Protein AF-X1TEL1-F1 (afdb_monomer_lite)

Organism: NCBI:txid412755

Radius of gyration: 33.38 Å; chains: 1; bounding box: 72×53×107 Å

Foldseek 3Di:
DDDDDDDPPPPCPDPCVVVVVVVVVVVVVVCCVVPNPPPDDDPDDDDDDDDDDDDDDDDDDDDDDDDDDDDDDPDPDPDPDPCDPPPDPDPFDDADVQLVVLQVVLVVQVVPDPLCLVVSLVSLVVSVVDDGGPVSVVVSVVSNVVSCVVAVVDPDDRPPDPVD

Sequence (164 aa):
MARRSHRPRGRRRTRSWIYIIPVLLVIVVAIAFRYGPFGKNKSTDETVDITPEANVPELNEIKPEVVVGPEPEPLPEPEPEPNLPDIAPVPDVEPNPEAAELIVEATALLSETPSRIIDAREKLNDALRMPMNIQQRVFVKDQLSELANKWLLSKIIFPDDKLC

Secondary structure (DSSP, 8-state):
--------------TTHHHHHHHHHHHHHHHHHHHSS----------------------------------PPPPPPPPPPP------PPP-PPPPHHHHHHHHHHHHHHHH-GGGHHHHHHHHHHHHHS---HHHHHHHHHHHHHHHHHTTTSSPPPTT-TT-

Structure (mmCIF, N/CA/C/O backbone):
data_AF-X1TEL1-F1
#
_entry.id   AF-X1TEL1-F1
#
loop_
_atom_site.group_PDB
_atom_site.id
_atom_site.type_symbol
_atom_site.label_atom_id
_atom_site.label_alt_id
_atom_site.label_comp_id
_atom_site.label_asym_id
_atom_site.label_entity_id
_atom_site.label_seq_id
_atom_site.pdbx_PDB_ins_code
_atom_site.Cartn_x
_atom_site.Cartn_y
_atom_site.Cartn_z
_atom_site.occupancy
_atom_site.B_iso_or_equiv
_atom_site.auth_seq_id
_atom_site.auth_comp_id
_atom_site.auth_asym_id
_atom_site.auth_atom_id
_atom_site.pdbx_PDB_model_num
ATOM 1 N N . MET A 1 1 ? -9.662 -31.713 72.385 1.00 46.50 1 MET A N 1
ATOM 2 C CA . MET A 1 1 ? -10.171 -32.193 71.079 1.00 46.50 1 MET A CA 1
ATOM 3 C C . MET A 1 1 ? -9.847 -31.148 70.016 1.00 46.50 1 MET A C 1
ATOM 5 O O . MET A 1 1 ? -10.372 -30.048 70.096 1.00 46.50 1 MET A O 1
ATOM 9 N N . ALA A 1 2 ? -8.935 -31.443 69.084 1.00 49.34 2 ALA A N 1
ATOM 10 C CA . ALA A 1 2 ? -8.436 -30.487 68.089 1.00 49.34 2 ALA A CA 1
ATOM 11 C C . ALA A 1 2 ? -9.029 -30.786 66.702 1.00 49.34 2 ALA A C 1
ATOM 13 O O . ALA A 1 2 ? -8.830 -31.877 66.170 1.00 49.34 2 ALA A O 1
ATOM 14 N N . ARG A 1 3 ? -9.749 -29.827 66.105 1.00 55.12 3 ARG A N 1
ATOM 15 C CA . ARG A 1 3 ? -10.250 -29.927 64.725 1.00 55.12 3 ARG A CA 1
ATOM 16 C C . ARG A 1 3 ? -9.204 -29.346 63.768 1.00 55.12 3 ARG A C 1
ATOM 18 O O . ARG A 1 3 ? -8.923 -28.154 63.801 1.00 55.12 3 ARG A O 1
ATOM 25 N N . ARG A 1 4 ? -8.609 -30.206 62.936 1.00 52.62 4 ARG A N 1
ATOM 26 C CA . ARG A 1 4 ? -7.654 -29.834 61.879 1.00 52.62 4 ARG A CA 1
ATOM 27 C C . ARG A 1 4 ? -8.412 -29.268 60.674 1.00 52.62 4 ARG A C 1
ATOM 29 O O . ARG A 1 4 ? -9.198 -29.978 60.056 1.00 52.62 4 ARG A O 1
ATOM 36 N N . SER A 1 5 ? -8.142 -28.019 60.309 1.00 56.12 5 SER A N 1
ATOM 37 C CA . SER A 1 5 ? -8.613 -27.410 59.062 1.00 56.12 5 SER A CA 1
ATOM 38 C C . SER A 1 5 ? -7.773 -27.897 57.873 1.00 56.12 5 SER A C 1
ATOM 40 O O . SER A 1 5 ? -6.570 -27.635 57.817 1.00 56.12 5 SER A O 1
ATOM 42 N N . HIS A 1 6 ? -8.398 -28.575 56.910 1.00 55.81 6 HIS A N 1
ATOM 43 C CA . HIS A 1 6 ? -7.804 -28.851 55.601 1.00 55.81 6 HIS A CA 1
ATOM 44 C C . HIS A 1 6 ? -7.764 -27.555 54.778 1.00 55.81 6 HIS A C 1
ATOM 46 O O . HIS A 1 6 ? -8.804 -27.030 54.391 1.00 55.81 6 HIS A O 1
ATOM 52 N N . ARG A 1 7 ? -6.562 -27.035 54.497 1.00 50.22 7 ARG A N 1
ATOM 53 C CA . ARG A 1 7 ? -6.364 -25.998 53.474 1.00 50.22 7 ARG A CA 1
ATOM 54 C C . ARG A 1 7 ? -6.203 -26.673 52.107 1.00 50.22 7 ARG A C 1
ATOM 56 O O . ARG A 1 7 ? -5.244 -27.430 51.943 1.00 50.22 7 ARG A O 1
ATOM 63 N N . PRO A 1 8 ? -7.052 -26.386 51.108 1.00 55.06 8 PRO A N 1
ATOM 64 C CA . PRO A 1 8 ? -6.767 -26.779 49.739 1.00 55.06 8 PRO A CA 1
ATOM 65 C C . PRO A 1 8 ? -5.573 -25.959 49.235 1.00 55.06 8 PRO A C 1
ATOM 67 O O . PRO A 1 8 ? -5.608 -24.729 49.178 1.00 55.06 8 PRO A O 1
ATOM 70 N N . ARG A 1 9 ? -4.478 -26.647 48.894 1.00 53.31 9 ARG A N 1
ATOM 71 C CA . ARG A 1 9 ? -3.337 -26.057 48.185 1.00 53.31 9 ARG A CA 1
ATOM 72 C C . ARG A 1 9 ? -3.799 -25.662 46.783 1.00 53.31 9 ARG A C 1
ATOM 74 O O . ARG A 1 9 ? -3.800 -26.482 45.869 1.00 53.31 9 ARG A O 1
ATOM 81 N N . GLY A 1 10 ? -4.184 -24.398 46.626 1.00 53.22 10 GLY A N 1
ATOM 82 C CA . GLY A 1 10 ? -4.385 -23.762 45.329 1.00 53.22 10 GLY A CA 1
ATOM 83 C C . GLY A 1 10 ? -3.108 -23.879 44.502 1.00 53.22 10 GLY A C 1
ATOM 84 O O . GLY A 1 10 ? -2.099 -23.228 44.778 1.00 53.22 10 GLY A O 1
ATOM 85 N N . ARG A 1 11 ? -3.150 -24.768 43.511 1.00 55.00 11 ARG A N 1
ATOM 86 C CA . ARG A 1 11 ? -2.089 -25.030 42.544 1.00 55.00 11 ARG A CA 1
ATOM 87 C C . ARG A 1 11 ? -1.919 -23.770 41.693 1.00 55.00 11 ARG A C 1
ATOM 89 O O . ARG A 1 11 ? -2.643 -23.576 40.722 1.00 55.00 11 ARG A O 1
ATOM 96 N N . ARG A 1 12 ? -0.980 -22.899 42.079 1.00 57.16 12 ARG A N 1
ATOM 97 C CA . ARG A 1 12 ? -0.491 -21.778 41.261 1.00 57.16 12 ARG A CA 1
ATOM 98 C C . ARG A 1 12 ? 0.148 -22.351 39.993 1.00 57.16 12 ARG A C 1
ATOM 100 O O . ARG A 1 12 ? 1.353 -22.568 39.938 1.00 57.16 12 ARG A O 1
ATOM 107 N N . ARG A 1 13 ? -0.676 -22.660 38.990 1.00 55.69 13 ARG A N 1
ATOM 108 C CA . ARG A 1 13 ? -0.228 -22.931 37.623 1.00 55.69 13 ARG A CA 1
ATOM 109 C C . ARG A 1 13 ? 0.238 -21.601 37.047 1.00 55.69 13 ARG A C 1
ATOM 111 O O . ARG A 1 13 ? -0.538 -20.671 36.859 1.00 55.69 13 ARG A O 1
ATOM 118 N N . THR A 1 14 ? 1.547 -21.511 36.901 1.00 58.78 14 THR A N 1
ATOM 119 C CA . THR A 1 14 ? 2.305 -20.359 36.440 1.00 58.78 14 THR A CA 1
ATOM 120 C C . THR A 1 14 ? 1.886 -19.954 35.028 1.00 58.78 14 THR A C 1
ATOM 122 O O . THR A 1 14 ? 1.708 -20.800 34.154 1.00 58.78 14 THR A O 1
ATOM 125 N N . ARG A 1 15 ? 1.796 -18.638 34.804 1.00 61.12 15 ARG A N 1
ATOM 126 C CA . ARG A 1 15 ? 1.514 -17.942 33.530 1.00 61.12 15 ARG A CA 1
ATOM 127 C C . ARG A 1 15 ? 2.386 -18.366 32.330 1.00 61.12 15 ARG A C 1
ATOM 129 O O . ARG A 1 15 ? 2.116 -17.936 31.218 1.00 61.12 15 ARG A O 1
ATOM 136 N N . SER A 1 16 ? 3.396 -19.214 32.520 1.00 61.97 16 SER A N 1
ATOM 137 C CA . SER A 1 16 ? 4.301 -19.677 31.463 1.00 61.97 16 SER A CA 1
ATOM 138 C C . SER A 1 16 ? 3.653 -20.620 30.444 1.00 61.97 16 SER A C 1
ATOM 140 O O . SER A 1 16 ? 4.114 -20.683 29.310 1.00 61.97 16 SER A O 1
ATOM 142 N N . TRP A 1 17 ? 2.566 -21.319 30.793 1.00 64.31 17 TRP A N 1
ATOM 143 C CA . TRP A 1 17 ? 1.879 -22.224 29.854 1.00 64.31 17 TRP A CA 1
ATOM 144 C C . TRP A 1 17 ? 1.229 -21.506 28.668 1.00 64.31 17 TRP A C 1
ATOM 146 O O . TRP A 1 17 ? 1.086 -22.106 27.606 1.00 64.31 17 TRP A O 1
ATOM 156 N N . ILE A 1 18 ? 0.898 -20.221 28.823 1.00 74.75 18 ILE A N 1
ATOM 157 C CA . ILE A 1 18 ? 0.293 -19.416 27.755 1.00 74.75 18 ILE A CA 1
ATOM 158 C C . ILE A 1 18 ? 1.267 -19.239 26.580 1.00 74.75 18 ILE A C 1
ATOM 160 O O . ILE A 1 18 ? 0.824 -19.169 25.442 1.00 74.75 18 ILE A O 1
ATOM 164 N N . TYR A 1 19 ? 2.581 -19.248 26.826 1.00 79.94 19 TYR A N 1
ATOM 165 C CA . TYR A 1 19 ? 3.597 -19.071 25.781 1.00 79.94 19 TYR A CA 1
ATOM 166 C C . TYR A 1 19 ? 4.109 -20.388 25.185 1.00 79.94 19 TYR A C 1
ATOM 168 O O . TYR A 1 19 ? 4.628 -20.397 24.075 1.00 79.94 19 TYR A O 1
ATOM 176 N N . ILE A 1 20 ? 3.933 -21.517 25.877 1.00 83.56 20 ILE A N 1
ATOM 177 C CA . ILE A 1 20 ? 4.388 -22.831 25.387 1.00 83.56 20 ILE A CA 1
ATOM 178 C C . ILE A 1 20 ? 3.478 -23.349 24.264 1.00 83.56 20 ILE A C 1
ATOM 180 O O . ILE A 1 20 ? 3.962 -23.894 23.275 1.00 83.56 20 ILE A O 1
ATOM 184 N N . ILE A 1 21 ? 2.164 -23.157 24.401 1.00 84.81 21 ILE A N 1
ATOM 185 C CA . ILE A 1 21 ? 1.166 -23.609 23.421 1.00 84.81 21 ILE A CA 1
ATOM 186 C C . ILE A 1 21 ? 1.368 -22.973 22.030 1.00 84.81 21 ILE A C 1
ATOM 188 O O . ILE A 1 21 ? 1.438 -23.733 21.064 1.00 84.81 21 ILE A O 1
ATOM 192 N N . PRO A 1 22 ? 1.505 -21.637 21.875 1.00 88.38 22 PRO A N 1
ATOM 193 C CA . PRO A 1 22 ? 1.687 -21.037 20.554 1.00 88.38 22 PRO A CA 1
ATOM 194 C C . PRO A 1 22 ? 3.009 -21.456 19.901 1.00 88.38 22 PRO A C 1
ATOM 196 O O . PRO A 1 22 ? 3.030 -21.723 18.703 1.00 88.38 22 PRO A O 1
ATOM 199 N N . VAL A 1 23 ? 4.091 -21.596 20.676 1.00 92.69 23 VAL A N 1
ATOM 200 C CA . VAL A 1 23 ? 5.396 -22.044 20.155 1.00 92.69 23 VAL A CA 1
ATOM 201 C C . VAL A 1 23 ? 5.311 -23.464 19.592 1.00 92.69 23 VAL A C 1
ATOM 203 O O . VAL A 1 23 ? 5.802 -23.721 18.495 1.00 92.69 23 VAL A O 1
ATOM 206 N N . LEU A 1 24 ? 4.638 -24.381 20.294 1.00 93.44 24 LEU A N 1
ATOM 207 C CA . LEU A 1 24 ? 4.414 -25.742 19.797 1.00 93.44 24 LEU A CA 1
ATOM 208 C C . LEU A 1 24 ? 3.579 -25.763 18.511 1.00 93.44 24 LEU A C 1
ATOM 210 O O . LEU A 1 24 ? 3.876 -26.540 17.606 1.00 93.44 24 LEU A O 1
ATOM 214 N N . LEU A 1 25 ? 2.569 -24.898 18.407 1.00 93.94 25 LEU A N 1
ATOM 215 C CA . LEU A 1 25 ? 1.686 -24.827 17.242 1.00 93.94 25 LEU A CA 1
ATOM 216 C C . LEU A 1 25 ? 2.455 -24.387 15.984 1.00 93.94 25 LEU A C 1
ATOM 218 O O . LEU A 1 25 ? 2.342 -25.029 14.941 1.00 93.94 25 LEU A O 1
ATOM 222 N N . VAL A 1 26 ? 3.316 -23.370 16.102 1.00 94.62 26 VAL A N 1
ATOM 223 C CA . VAL A 1 26 ? 4.178 -22.908 14.997 1.00 94.62 26 VAL A CA 1
ATOM 224 C C . VAL A 1 26 ? 5.118 -24.020 14.514 1.00 94.62 26 VAL A C 1
ATOM 226 O O . VAL A 1 26 ? 5.269 -24.218 13.308 1.00 94.62 26 VAL A O 1
ATOM 229 N N . ILE A 1 27 ? 5.705 -24.794 15.435 1.00 93.44 27 ILE A N 1
ATOM 230 C CA . ILE A 1 27 ? 6.598 -25.912 15.088 1.00 93.44 27 ILE A CA 1
ATOM 231 C C . ILE A 1 27 ? 5.842 -27.002 14.314 1.00 93.44 27 ILE A C 1
ATOM 233 O O . ILE A 1 27 ? 6.344 -27.498 13.305 1.00 93.44 27 ILE A O 1
ATOM 237 N N . VAL A 1 28 ? 4.625 -27.355 14.739 1.00 92.50 28 VAL A N 1
ATOM 238 C CA . VAL A 1 28 ? 3.801 -28.366 14.053 1.00 92.50 28 VAL A CA 1
ATOM 239 C C . VAL A 1 28 ? 3.431 -27.917 12.638 1.00 92.50 28 VAL A C 1
ATOM 241 O O . VAL A 1 28 ? 3.544 -28.713 11.707 1.00 92.50 28 VAL A O 1
ATOM 244 N N . VAL A 1 29 ? 3.058 -26.646 12.449 1.00 91.31 29 VAL A N 1
ATOM 245 C CA . VAL A 1 29 ? 2.742 -26.095 11.119 1.00 91.31 29 VAL A CA 1
ATOM 246 C C . VAL A 1 29 ? 3.967 -26.122 10.205 1.00 91.31 29 VAL A C 1
ATOM 248 O O . VAL A 1 29 ? 3.857 -26.554 9.061 1.00 91.31 29 VAL A O 1
ATOM 251 N N . ALA A 1 30 ? 5.149 -25.748 10.705 1.00 89.81 30 ALA A N 1
ATOM 252 C CA . ALA A 1 30 ? 6.385 -25.789 9.923 1.00 89.81 30 ALA A CA 1
ATOM 253 C C . ALA A 1 30 ? 6.757 -27.218 9.480 1.00 89.81 30 ALA A C 1
ATOM 255 O O . ALA A 1 30 ? 7.165 -27.432 8.337 1.00 89.81 30 ALA A O 1
ATOM 256 N N . ILE A 1 31 ? 6.578 -28.213 10.357 1.00 88.69 31 ILE A N 1
ATOM 257 C CA . ILE A 1 31 ? 6.804 -29.629 10.025 1.00 88.69 31 ILE A CA 1
ATOM 258 C C . ILE A 1 31 ? 5.766 -30.111 9.004 1.00 88.69 31 ILE A C 1
ATOM 260 O O . ILE A 1 31 ? 6.135 -30.772 8.035 1.00 88.69 31 ILE A O 1
ATOM 264 N N . ALA A 1 32 ? 4.493 -29.749 9.172 1.00 87.00 32 ALA A N 1
ATOM 265 C CA . ALA A 1 32 ? 3.434 -30.098 8.230 1.00 87.00 32 ALA A CA 1
ATOM 266 C C . ALA A 1 32 ? 3.635 -29.446 6.854 1.00 87.00 32 ALA A C 1
ATOM 268 O O . ALA A 1 32 ? 3.318 -30.059 5.845 1.00 87.00 32 ALA A O 1
ATOM 269 N N . PHE A 1 33 ? 4.205 -28.245 6.773 1.00 82.00 33 PHE A N 1
ATOM 270 C CA . PHE A 1 33 ? 4.505 -27.615 5.485 1.00 82.00 33 PHE A CA 1
ATOM 271 C C . PHE A 1 33 ? 5.729 -28.241 4.804 1.00 82.00 33 PHE A C 1
ATOM 273 O O . PHE A 1 33 ? 5.754 -28.394 3.587 1.00 82.00 33 PHE A O 1
ATOM 280 N N . ARG A 1 34 ? 6.742 -28.640 5.588 1.00 81.88 34 ARG A N 1
ATOM 281 C CA . ARG A 1 34 ? 7.979 -29.243 5.066 1.00 81.88 34 ARG A CA 1
ATOM 282 C C . ARG A 1 34 ? 7.826 -30.715 4.679 1.00 81.88 34 ARG A C 1
ATOM 284 O O . ARG A 1 34 ? 8.489 -31.164 3.751 1.00 81.88 34 ARG A O 1
ATOM 291 N N . TYR A 1 35 ? 6.996 -31.463 5.401 1.00 81.12 35 TYR A N 1
ATOM 292 C CA . TYR A 1 35 ? 6.850 -32.915 5.241 1.00 81.12 35 TYR A CA 1
ATOM 293 C C . TYR A 1 35 ? 5.413 -33.357 4.932 1.00 81.12 35 TYR A C 1
ATOM 295 O O . TYR A 1 35 ? 5.149 -34.555 4.833 1.00 81.12 35 TYR A O 1
ATOM 303 N N . GLY A 1 36 ? 4.469 -32.423 4.806 1.00 68.81 36 GLY A N 1
ATOM 304 C CA . GLY A 1 36 ? 3.072 -32.735 4.528 1.00 68.81 36 GLY A CA 1
ATOM 305 C C . GLY A 1 36 ? 2.783 -32.991 3.047 1.00 68.81 36 GLY A C 1
ATOM 306 O O . GLY A 1 36 ? 3.523 -32.563 2.162 1.00 68.81 36 GLY A O 1
ATOM 307 N N . PRO A 1 37 ? 1.670 -33.678 2.758 1.00 65.62 37 PRO A N 1
ATOM 308 C CA . PRO A 1 37 ? 1.368 -34.265 1.451 1.00 65.62 37 PRO A CA 1
ATOM 309 C C . PRO A 1 37 ? 0.938 -33.263 0.360 1.00 65.62 37 PRO A C 1
ATOM 311 O O . PRO A 1 37 ? 0.515 -33.687 -0.712 1.00 65.62 37 PRO A O 1
ATOM 314 N N . PHE A 1 38 ? 1.049 -31.951 0.588 1.00 60.19 38 PHE A N 1
ATOM 315 C CA . PHE A 1 38 ? 0.499 -30.910 -0.294 1.00 60.19 38 PHE A CA 1
ATOM 316 C C . PHE A 1 38 ? 1.350 -30.584 -1.543 1.00 60.19 38 PHE A C 1
ATOM 318 O O . PHE A 1 38 ? 1.041 -29.645 -2.266 1.00 60.19 38 PHE A O 1
ATOM 325 N N . GLY A 1 39 ? 2.386 -31.373 -1.849 1.00 54.72 39 GLY A N 1
ATOM 326 C CA . GLY A 1 39 ? 3.290 -31.169 -2.993 1.00 54.72 39 GLY A CA 1
ATOM 327 C C . GLY A 1 39 ? 3.033 -32.044 -4.229 1.00 54.72 39 GLY A C 1
ATOM 328 O O . GLY A 1 39 ? 3.993 -32.438 -4.885 1.00 54.72 39 GLY A O 1
ATOM 329 N N . LYS A 1 40 ? 1.785 -32.422 -4.543 1.00 53.72 40 LYS A N 1
ATOM 330 C CA . LYS A 1 40 ? 1.457 -33.156 -5.786 1.00 53.72 40 LYS A CA 1
ATOM 331 C C . LYS A 1 40 ? 0.402 -32.421 -6.613 1.00 53.72 40 LYS A C 1
ATOM 333 O O . LYS A 1 40 ? -0.767 -32.789 -6.618 1.00 53.72 40 LYS A O 1
ATOM 338 N N . ASN A 1 41 ? 0.834 -31.415 -7.358 1.00 55.16 41 ASN A N 1
ATOM 339 C CA . ASN A 1 41 ? 0.128 -30.891 -8.523 1.00 55.16 41 ASN A CA 1
ATOM 340 C C . ASN A 1 41 ? 0.260 -31.893 -9.684 1.00 55.16 41 ASN A C 1
ATOM 342 O O . ASN A 1 41 ? 1.243 -31.901 -10.418 1.00 55.16 41 ASN A O 1
ATOM 346 N N . LYS A 1 42 ? -0.735 -32.776 -9.816 1.00 48.25 42 LYS A N 1
ATOM 347 C CA . LYS A 1 42 ? -0.953 -33.578 -11.024 1.00 48.25 42 LYS A CA 1
ATOM 348 C C . LYS A 1 42 ? -1.810 -32.757 -11.987 1.00 48.25 42 LYS A C 1
ATOM 350 O O . LYS A 1 42 ? -2.995 -32.579 -11.735 1.00 48.25 42 LYS A O 1
ATOM 355 N N . SER A 1 43 ? -1.221 -32.264 -13.068 1.00 53.56 43 SER A N 1
ATOM 356 C CA . SER A 1 43 ? -1.965 -31.852 -14.258 1.00 53.56 43 SER A CA 1
ATOM 357 C C . SER A 1 43 ? -2.309 -33.109 -15.058 1.00 53.56 43 SER A C 1
ATOM 359 O O . SER A 1 43 ? -1.434 -33.733 -15.659 1.00 53.56 43 SER A O 1
ATOM 361 N N . THR A 1 44 ? -3.572 -33.514 -15.008 1.00 49.03 44 THR A N 1
ATOM 362 C CA . THR A 1 44 ? -4.159 -34.552 -15.859 1.00 49.03 44 THR A CA 1
ATOM 363 C C . THR A 1 44 ? -5.435 -33.944 -16.410 1.00 49.03 44 THR A C 1
ATOM 365 O O . THR A 1 44 ? -6.423 -33.863 -15.689 1.00 49.03 44 THR A O 1
ATOM 368 N N . ASP A 1 45 ? -5.357 -33.434 -17.635 1.00 47.41 45 ASP A N 1
ATOM 369 C CA . ASP A 1 45 ? -6.517 -33.005 -18.404 1.00 47.41 45 ASP A CA 1
ATOM 370 C C . ASP A 1 45 ? -6.640 -33.988 -19.570 1.00 47.41 45 ASP A C 1
ATOM 372 O O . ASP A 1 45 ? -5.736 -34.114 -20.400 1.00 47.41 45 ASP A O 1
ATOM 376 N N . GLU A 1 46 ? -7.694 -34.791 -19.510 1.00 51.31 46 GLU A N 1
ATOM 377 C CA . GLU A 1 46 ? -8.005 -35.898 -20.402 1.00 51.31 46 GLU A CA 1
ATOM 378 C C . GLU A 1 46 ? -9.284 -35.519 -21.159 1.00 51.31 46 GLU A C 1
ATOM 380 O O . GLU A 1 46 ? -10.361 -35.429 -20.581 1.00 51.31 46 GLU A O 1
ATOM 385 N N . THR A 1 47 ? -9.104 -35.249 -22.452 1.00 47.25 47 THR A N 1
ATOM 386 C CA . THR A 1 47 ? -9.916 -35.739 -23.577 1.00 47.25 47 THR A CA 1
ATOM 387 C C . THR A 1 47 ? -11.447 -35.721 -23.418 1.00 47.25 47 THR A C 1
ATOM 389 O O . THR A 1 47 ? -12.033 -36.631 -22.837 1.00 47.25 47 THR A O 1
ATOM 392 N N . VAL A 1 48 ? -12.119 -34.763 -24.072 1.00 44.72 48 VAL A N 1
ATOM 393 C CA . VAL A 1 48 ? -13.547 -34.879 -24.427 1.00 44.72 48 VAL A CA 1
ATOM 394 C C . VAL A 1 48 ? -13.660 -35.021 -25.943 1.00 44.72 48 VAL A C 1
ATOM 396 O O . VAL A 1 48 ? -13.324 -34.105 -26.692 1.00 44.72 48 VAL A O 1
ATOM 399 N N . ASP A 1 49 ? -14.094 -36.209 -26.354 1.00 41.44 49 ASP A N 1
ATOM 400 C CA . ASP A 1 49 ? -14.287 -36.651 -27.734 1.00 41.44 49 ASP A CA 1
ATOM 401 C C . ASP A 1 49 ? -15.727 -36.374 -28.217 1.00 41.44 49 ASP A C 1
ATOM 403 O O . ASP A 1 49 ? -16.667 -36.241 -27.429 1.00 41.44 49 ASP A O 1
ATOM 407 N N . ILE A 1 50 ? -15.871 -36.254 -29.533 1.00 49.53 50 ILE A N 1
ATOM 408 C CA . ILE A 1 50 ? -16.984 -35.661 -30.289 1.00 49.53 50 ILE A CA 1
ATOM 409 C C . ILE A 1 50 ? -17.971 -36.746 -30.785 1.00 49.53 50 ILE A C 1
ATOM 411 O O . ILE A 1 50 ? -17.544 -37.574 -31.576 1.00 49.53 50 ILE A O 1
ATOM 415 N N . THR A 1 51 ? -19.272 -36.642 -30.413 1.00 50.12 51 THR A N 1
ATOM 416 C CA . THR A 1 51 ? -20.531 -36.917 -31.211 1.00 50.12 51 THR A CA 1
ATOM 417 C C . THR A 1 51 ? -20.678 -38.366 -31.812 1.00 50.12 51 THR A C 1
ATOM 419 O O . THR A 1 51 ? -19.720 -39.120 -31.708 1.00 50.12 51 THR A O 1
ATOM 422 N N . PRO A 1 52 ? -21.803 -38.887 -32.400 1.00 55.50 52 PRO A N 1
ATOM 423 C CA . PRO A 1 52 ? -23.109 -38.312 -32.768 1.00 55.50 52 PRO A CA 1
ATOM 424 C C . PRO A 1 52 ? -24.405 -39.149 -32.495 1.00 55.50 52 PRO A C 1
ATOM 426 O O . PRO A 1 52 ? -24.373 -40.342 -32.217 1.00 55.50 52 PRO A O 1
ATOM 429 N N . GLU A 1 53 ? -25.542 -38.464 -32.713 1.00 38.34 53 GLU A N 1
ATOM 430 C CA . GLU A 1 53 ? -26.786 -38.901 -33.401 1.00 38.34 53 GLU A CA 1
ATOM 431 C C . GLU A 1 53 ? -27.879 -39.819 -32.801 1.00 38.34 53 GLU A C 1
ATOM 433 O O . GLU A 1 53 ? -27.649 -40.741 -32.029 1.00 38.34 53 GLU A O 1
ATOM 438 N N . ALA A 1 54 ? -29.081 -39.570 -33.359 1.00 35.91 54 ALA A N 1
ATOM 439 C CA . ALA A 1 54 ? -30.368 -40.279 -33.298 1.00 35.91 54 ALA A CA 1
ATOM 440 C C . ALA A 1 54 ? -31.207 -40.003 -32.027 1.00 35.91 54 ALA A C 1
ATOM 442 O O . ALA A 1 54 ? -30.763 -40.225 -30.913 1.00 35.91 54 ALA A O 1
ATOM 443 N N . ASN A 1 55 ? -32.464 -39.543 -32.084 1.00 44.59 55 ASN A N 1
ATOM 444 C CA . ASN A 1 55 ? -33.531 -39.942 -33.000 1.00 44.59 55 ASN A CA 1
ATOM 445 C C . ASN A 1 55 ? -34.736 -38.968 -32.902 1.00 44.59 55 ASN A C 1
ATOM 447 O O . ASN A 1 55 ? -35.060 -38.505 -31.808 1.00 44.59 55 ASN A O 1
ATOM 451 N N . VAL A 1 56 ? -35.411 -38.700 -34.023 1.00 46.75 56 VAL A N 1
ATOM 452 C CA . VAL A 1 56 ? -36.659 -37.910 -34.152 1.00 46.75 56 VAL A CA 1
ATOM 453 C C . VAL A 1 56 ? -37.850 -38.883 -34.228 1.00 46.75 56 VAL A C 1
ATOM 455 O O . VAL A 1 56 ? -37.690 -39.978 -34.765 1.00 46.75 56 VAL A O 1
ATOM 458 N N . PRO A 1 57 ? -39.023 -38.548 -33.660 1.00 46.38 57 PRO A N 1
ATOM 459 C CA . PRO A 1 57 ? -40.242 -38.430 -34.490 1.00 46.38 57 PRO A CA 1
ATOM 460 C C . PRO A 1 57 ? -41.107 -37.234 -34.024 1.00 46.38 57 PRO A C 1
ATOM 462 O O . PRO A 1 57 ? -41.314 -37.038 -32.832 1.00 46.38 57 PRO A O 1
ATOM 465 N N . GLU A 1 58 ? -41.419 -36.239 -34.855 1.00 41.28 58 GLU A N 1
ATOM 466 C CA . GLU A 1 58 ? -42.468 -36.139 -35.894 1.00 41.28 58 GLU A CA 1
ATOM 467 C C . GLU A 1 58 ? -43.942 -36.186 -35.402 1.00 41.28 58 GLU A C 1
ATOM 469 O O . GLU A 1 58 ? -44.425 -37.202 -34.914 1.00 41.28 58 GLU A O 1
ATOM 474 N N . LEU A 1 59 ? -44.630 -35.056 -35.655 1.00 43.50 59 LEU A N 1
ATOM 475 C CA . LEU A 1 59 ? -46.069 -34.822 -35.905 1.00 43.50 59 LEU A CA 1
ATOM 476 C C . LEU A 1 59 ? -47.131 -35.018 -34.791 1.00 43.50 59 LEU A C 1
ATOM 478 O O . LEU A 1 59 ? -47.548 -36.132 -34.493 1.00 43.50 59 LEU A O 1
ATOM 482 N N . ASN A 1 60 ? -47.729 -33.913 -34.312 1.00 40.09 60 ASN A N 1
ATOM 483 C CA . ASN A 1 60 ? -49.055 -33.430 -34.767 1.00 40.09 60 ASN A CA 1
ATOM 484 C C . ASN A 1 60 ? -49.666 -32.347 -33.842 1.00 40.09 60 ASN A C 1
ATOM 486 O O . ASN A 1 60 ? -50.032 -32.601 -32.700 1.00 40.09 60 ASN A O 1
ATOM 490 N N . GLU A 1 61 ? -49.768 -31.138 -34.398 1.00 56.06 61 GLU A N 1
ATOM 491 C CA . GLU A 1 61 ? -50.955 -30.267 -34.479 1.00 56.06 61 GLU A CA 1
ATOM 492 C C . GLU A 1 61 ? -52.001 -30.267 -33.338 1.00 56.06 61 GLU A C 1
ATOM 494 O O . GLU A 1 61 ? -52.922 -31.075 -33.343 1.00 56.06 61 GLU A O 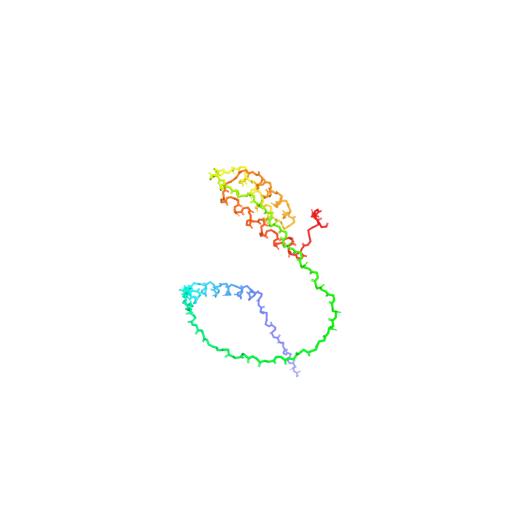1
ATOM 499 N N . ILE A 1 62 ? -51.965 -29.247 -32.460 1.00 42.25 62 ILE A N 1
ATOM 500 C CA . ILE A 1 62 ? -53.169 -28.632 -31.858 1.00 42.25 62 ILE A CA 1
ATOM 501 C C . ILE A 1 62 ? -52.923 -27.120 -31.677 1.00 42.25 62 ILE A C 1
ATOM 503 O O . ILE A 1 62 ? -52.088 -26.702 -30.878 1.00 42.25 62 ILE A O 1
ATOM 507 N N . LYS A 1 63 ? -53.678 -26.295 -32.411 1.00 51.78 63 LYS A N 1
ATOM 508 C CA . LYS A 1 63 ? -53.845 -24.845 -32.196 1.00 51.78 63 LYS A CA 1
ATOM 509 C C . LYS A 1 63 ? -55.080 -24.631 -31.310 1.00 51.78 63 LYS A C 1
ATOM 511 O O . LYS A 1 63 ? -56.136 -25.162 -31.651 1.00 51.78 63 LYS A O 1
ATOM 516 N N . PRO A 1 64 ? -54.976 -23.891 -30.196 1.00 46.41 64 PRO A N 1
ATOM 517 C CA . PRO A 1 64 ? -55.772 -22.661 -30.054 1.00 46.41 64 PRO A CA 1
ATOM 518 C C . PRO A 1 64 ? -54.979 -21.589 -29.274 1.00 46.41 64 PRO A C 1
ATOM 520 O O . PRO A 1 64 ? -54.307 -21.863 -28.294 1.00 46.41 64 PRO A O 1
ATOM 523 N N . GLU A 1 65 ? -54.861 -20.370 -29.781 1.00 42.50 65 GLU A N 1
ATOM 524 C CA . GLU A 1 65 ? -55.747 -19.245 -29.456 1.00 42.50 65 GLU A CA 1
ATOM 525 C C . GLU A 1 65 ? -54.926 -18.168 -28.741 1.00 42.50 65 GLU A C 1
ATOM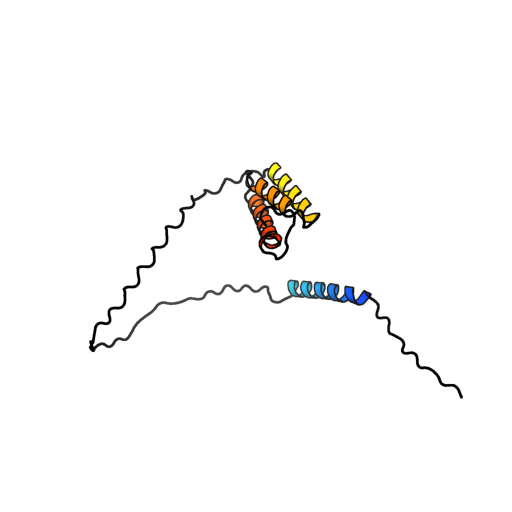 527 O O . GLU A 1 65 ? -54.022 -18.425 -27.952 1.00 42.50 65 GLU A O 1
ATOM 532 N N . VAL A 1 66 ? -55.165 -16.946 -29.186 1.00 52.28 66 VAL A N 1
ATOM 533 C CA . VAL A 1 66 ? -54.359 -15.756 -28.972 1.00 52.28 66 VAL A CA 1
ATOM 534 C C . VAL A 1 66 ? -54.554 -15.260 -27.542 1.00 52.28 66 VAL A C 1
ATOM 536 O O . VAL A 1 66 ? -55.651 -14.849 -27.179 1.00 52.28 66 VAL A O 1
ATOM 539 N N . VAL A 1 67 ? -53.477 -15.216 -26.758 1.00 44.47 67 VAL A N 1
ATOM 540 C CA . VAL A 1 67 ? -53.381 -14.339 -25.587 1.00 44.47 67 VAL A CA 1
ATOM 541 C C . VAL A 1 67 ? -52.262 -13.347 -25.873 1.00 44.47 67 VAL A C 1
ATOM 543 O O . VAL A 1 67 ? -51.082 -13.684 -25.844 1.00 44.47 67 VAL A O 1
ATOM 546 N N . VAL A 1 68 ? -52.668 -12.126 -26.219 1.00 54.03 68 VAL A N 1
ATOM 547 C CA . VAL A 1 68 ? -51.804 -10.953 -26.369 1.00 54.03 68 VAL A CA 1
ATOM 548 C C . VAL A 1 68 ? -51.197 -10.638 -24.998 1.00 54.03 68 VAL A C 1
ATOM 550 O O . VAL A 1 68 ? -51.848 -10.030 -24.152 1.00 54.03 68 VAL A O 1
ATOM 553 N N . GLY A 1 69 ? -49.969 -11.094 -24.763 1.00 43.72 69 GLY A N 1
ATOM 554 C CA . GLY A 1 69 ? -49.084 -10.564 -23.726 1.00 43.72 69 GLY A CA 1
ATOM 555 C C . GLY A 1 69 ? -48.137 -9.541 -24.362 1.00 43.72 69 GLY A C 1
ATOM 556 O O . GLY A 1 69 ? -47.739 -9.757 -25.508 1.00 43.72 69 GLY A O 1
ATOM 557 N N . PRO A 1 70 ? -47.803 -8.423 -23.691 1.00 50.62 70 PRO A N 1
ATOM 558 C CA . PRO A 1 70 ? -46.864 -7.457 -24.241 1.00 50.62 70 PRO A CA 1
ATOM 559 C C . PRO A 1 70 ? -45.511 -8.134 -24.483 1.00 50.62 70 PRO A C 1
ATOM 561 O O . PRO A 1 70 ? -44.980 -8.833 -23.620 1.00 50.62 70 PRO A O 1
ATOM 564 N N . GLU A 1 71 ? -45.014 -7.940 -25.698 1.00 57.72 71 GLU A N 1
ATOM 565 C CA . GLU A 1 71 ? -43.681 -8.290 -26.169 1.00 57.72 71 GLU A CA 1
ATOM 566 C C . GLU A 1 71 ? -42.628 -7.847 -25.135 1.00 57.72 71 GLU A C 1
ATOM 568 O O . GLU A 1 71 ? -42.664 -6.689 -24.708 1.00 57.72 71 GLU A O 1
ATOM 573 N N . PRO A 1 72 ? -41.728 -8.733 -24.664 1.00 56.31 72 PRO A N 1
ATOM 574 C CA . PRO A 1 72 ? -40.613 -8.294 -23.842 1.00 56.31 72 PRO A CA 1
ATOM 575 C C . PRO A 1 72 ? -39.744 -7.371 -24.695 1.00 56.31 72 PRO A C 1
ATOM 577 O O . PRO A 1 72 ? -39.246 -7.785 -25.742 1.00 56.31 72 PRO A O 1
ATOM 580 N N . GLU A 1 73 ? -39.597 -6.119 -24.256 1.00 66.06 73 GLU A N 1
ATOM 581 C CA . GLU A 1 73 ? -38.674 -5.167 -24.869 1.00 66.06 73 GLU A CA 1
ATOM 582 C C . GLU A 1 73 ? -37.298 -5.834 -25.045 1.00 66.06 73 GLU A C 1
ATOM 584 O O . GLU A 1 73 ? -36.833 -6.527 -24.128 1.00 66.06 73 GLU A O 1
ATOM 589 N N . PRO A 1 74 ? -36.644 -5.673 -26.209 1.00 62.62 74 PRO A N 1
ATOM 590 C CA . PRO A 1 74 ? -35.312 -6.211 -26.411 1.00 62.62 74 PRO A CA 1
ATOM 591 C C . PRO A 1 74 ? -34.386 -5.639 -25.335 1.00 62.62 74 PRO A C 1
ATOM 593 O O . PRO A 1 74 ? -34.286 -4.422 -25.169 1.00 62.62 74 PRO A O 1
ATOM 596 N N . LEU A 1 75 ? -33.729 -6.534 -24.591 1.00 64.75 75 LEU A N 1
ATOM 597 C CA . LEU A 1 75 ? -32.638 -6.172 -23.690 1.00 64.75 75 LEU A CA 1
ATOM 598 C C . LEU A 1 75 ? -31.665 -5.264 -24.457 1.00 64.75 75 LEU A C 1
ATOM 600 O O . LEU A 1 75 ? -31.312 -5.614 -25.587 1.00 64.75 75 LEU A O 1
ATOM 604 N N . PRO A 1 76 ? -31.250 -4.118 -23.885 1.00 62.44 76 PRO A N 1
ATOM 605 C CA . PRO A 1 76 ? -30.299 -3.243 -24.546 1.00 62.44 76 PRO A CA 1
ATOM 606 C C . PRO A 1 76 ? -29.054 -4.051 -24.912 1.00 62.44 76 PRO A C 1
ATOM 608 O O . PRO A 1 76 ? -28.508 -4.782 -24.080 1.00 62.44 76 PRO A O 1
ATOM 611 N N . GLU A 1 77 ? -28.654 -3.942 -26.179 1.00 68.06 77 GLU A N 1
ATOM 612 C CA . GLU A 1 77 ? -27.374 -4.440 -26.673 1.00 68.06 77 GLU A CA 1
ATOM 613 C C . GLU A 1 77 ? -26.273 -3.990 -25.700 1.00 68.06 77 GLU A C 1
ATOM 615 O O . GLU A 1 77 ? -26.282 -2.824 -25.288 1.00 68.06 77 GLU A O 1
ATOM 620 N N . PRO A 1 78 ? -25.361 -4.885 -25.277 1.00 61.31 78 PRO A N 1
ATOM 621 C CA . PRO A 1 78 ? -24.275 -4.498 -24.391 1.00 61.31 78 PRO A CA 1
ATOM 622 C C . PRO A 1 78 ? -23.510 -3.342 -25.035 1.00 61.31 78 PRO A C 1
ATOM 624 O O . PRO A 1 78 ? -23.061 -3.449 -26.179 1.00 61.31 78 PRO A O 1
ATOM 627 N N . GLU A 1 79 ? -23.404 -2.226 -24.309 1.00 69.00 79 GLU A N 1
ATOM 628 C CA . GLU A 1 79 ? -22.590 -1.090 -24.731 1.00 69.00 79 GLU A CA 1
ATOM 629 C C . GLU A 1 79 ? -21.190 -1.599 -25.111 1.00 69.00 79 GLU A C 1
ATOM 631 O O . GLU A 1 79 ? -20.648 -2.461 -24.408 1.00 69.00 79 GLU A O 1
ATOM 636 N N . PRO A 1 80 ? -20.602 -1.119 -26.222 1.00 63.94 80 PRO A N 1
ATOM 637 C CA . PRO A 1 80 ? -19.287 -1.568 -26.642 1.00 63.94 80 PRO A CA 1
ATOM 638 C C . PRO A 1 80 ? -18.298 -1.334 -25.503 1.00 63.94 80 PRO A C 1
ATOM 640 O O . PRO A 1 80 ? -18.178 -0.212 -25.003 1.00 63.94 80 PRO A O 1
ATOM 643 N N . GLU A 1 81 ? -17.604 -2.403 -25.102 1.00 66.44 81 GLU A N 1
ATOM 644 C CA . GLU A 1 81 ? -16.526 -2.327 -24.123 1.00 66.44 81 GLU A CA 1
ATOM 645 C C . GLU A 1 81 ? -15.614 -1.146 -24.491 1.00 66.44 81 GLU A C 1
ATOM 647 O O . GLU A 1 81 ? -15.250 -0.993 -25.667 1.00 66.44 81 GLU A O 1
ATOM 652 N N . PRO A 1 82 ? -15.271 -0.264 -23.534 1.00 63.03 82 PRO A N 1
ATOM 653 C CA . PRO A 1 82 ? -14.384 0.845 -23.818 1.00 63.03 82 PRO A CA 1
ATOM 654 C C . PRO A 1 82 ? -13.090 0.268 -24.384 1.00 63.03 82 PRO A C 1
ATOM 656 O O . PRO A 1 82 ? -12.397 -0.490 -23.707 1.00 63.03 82 PRO A O 1
ATOM 659 N N . ASN A 1 83 ? -12.793 0.617 -25.640 1.00 55.75 83 ASN A N 1
ATOM 660 C CA . ASN A 1 83 ? -11.541 0.288 -26.307 1.00 55.75 83 ASN A CA 1
ATOM 661 C C . ASN A 1 83 ? -10.413 0.971 -25.527 1.00 55.75 83 ASN A C 1
ATOM 663 O O . ASN A 1 83 ? -10.031 2.107 -25.817 1.00 55.75 83 ASN A O 1
ATOM 667 N N . LEU A 1 84 ? -9.930 0.304 -24.479 1.00 61.44 84 LEU A N 1
ATOM 668 C CA . LEU A 1 84 ? -8.723 0.699 -23.783 1.00 61.44 84 LEU A CA 1
ATOM 669 C C . LEU A 1 84 ? -7.610 0.635 -24.830 1.00 61.44 84 LEU A C 1
ATOM 671 O O . LEU A 1 84 ? -7.456 -0.410 -25.467 1.00 61.44 84 LEU A O 1
ATOM 675 N N . PRO A 1 85 ? -6.874 1.731 -25.074 1.00 62.00 85 PRO A N 1
ATOM 676 C CA . PRO A 1 85 ? -5.760 1.686 -26.002 1.00 62.00 85 PRO A CA 1
ATOM 677 C C . PRO A 1 85 ? -4.826 0.554 -25.575 1.00 62.00 85 PRO A C 1
ATOM 679 O O . PRO A 1 85 ? -4.501 0.436 -24.392 1.00 62.00 85 PRO A O 1
ATOM 682 N N . ASP A 1 86 ? -4.430 -0.277 -26.536 1.00 56.09 86 ASP A N 1
ATOM 683 C CA . ASP A 1 86 ? -3.403 -1.296 -26.356 1.00 56.09 86 ASP A CA 1
ATOM 684 C C . ASP A 1 86 ? -2.096 -0.565 -26.019 1.00 56.09 86 ASP A C 1
ATOM 686 O O . ASP A 1 86 ? -1.403 -0.024 -26.886 1.00 56.09 86 ASP A O 1
ATOM 690 N N . ILE A 1 87 ? -1.842 -0.387 -24.720 1.00 53.94 87 ILE A N 1
ATOM 691 C CA . ILE A 1 87 ? -0.648 0.288 -24.226 1.00 53.94 87 ILE A CA 1
ATOM 692 C C . ILE A 1 87 ? 0.498 -0.667 -24.523 1.00 53.94 87 ILE A C 1
ATOM 694 O O . ILE A 1 87 ? 0.715 -1.635 -23.793 1.00 53.94 87 ILE A O 1
ATOM 698 N N . ALA A 1 88 ? 1.230 -0.372 -25.599 1.00 59.22 88 ALA A N 1
ATOM 699 C CA . ALA A 1 88 ? 2.482 -1.038 -25.906 1.00 59.22 88 ALA A CA 1
ATOM 700 C C . ALA A 1 88 ? 3.333 -1.129 -24.624 1.00 59.22 88 ALA A C 1
ATOM 702 O O . ALA A 1 88 ? 3.410 -0.141 -23.879 1.00 59.22 88 ALA A O 1
ATOM 703 N N . PRO A 1 89 ? 3.947 -2.291 -24.335 1.00 58.28 89 PRO A N 1
ATOM 704 C CA . PRO A 1 89 ? 4.741 -2.470 -23.132 1.00 58.28 89 PRO A CA 1
ATOM 705 C C . PRO A 1 89 ? 5.804 -1.377 -23.084 1.00 58.28 89 PRO A C 1
ATOM 707 O O . PRO A 1 89 ? 6.638 -1.258 -23.983 1.00 58.28 89 PRO A O 1
ATOM 710 N N . VAL A 1 90 ? 5.711 -0.535 -22.050 1.00 61.38 90 VAL A N 1
ATOM 711 C CA . VAL A 1 90 ? 6.682 0.528 -21.796 1.00 61.38 90 VAL A CA 1
ATOM 712 C C . VAL A 1 90 ? 8.060 -0.141 -21.768 1.00 61.38 90 VAL A C 1
ATOM 714 O O . VAL A 1 90 ? 8.198 -1.158 -21.080 1.00 61.38 90 VAL A O 1
ATOM 717 N N . PRO A 1 91 ? 9.050 0.363 -22.532 1.00 64.19 91 PRO A N 1
ATOM 718 C CA . PRO A 1 91 ? 10.399 -0.193 -22.516 1.00 64.19 91 PRO A CA 1
ATOM 719 C C . PRO A 1 91 ? 10.895 -0.269 -21.075 1.00 64.19 91 PRO A C 1
ATOM 721 O O . PRO A 1 91 ? 10.506 0.561 -20.256 1.00 64.19 91 PRO A O 1
ATOM 724 N N . ASP A 1 92 ? 11.713 -1.273 -20.766 1.00 66.50 92 ASP A N 1
ATOM 725 C CA . ASP A 1 92 ? 12.247 -1.500 -19.423 1.00 66.50 92 ASP A CA 1
ATOM 726 C C . ASP A 1 92 ? 13.057 -0.263 -18.988 1.00 66.50 92 ASP A C 1
ATOM 728 O O . ASP A 1 92 ? 14.214 -0.085 -19.366 1.00 66.50 92 ASP A O 1
ATOM 732 N N . VAL A 1 93 ? 12.389 0.673 -18.306 1.00 69.88 93 VAL A N 1
ATOM 733 C CA . VAL A 1 93 ? 12.985 1.926 -17.842 1.00 69.88 93 VAL A CA 1
ATOM 734 C C . VAL A 1 93 ? 13.896 1.578 -16.675 1.00 69.88 93 VAL A C 1
ATOM 736 O O . VAL A 1 93 ? 13.530 0.776 -15.806 1.00 69.88 93 VAL A O 1
ATOM 739 N N . GLU A 1 94 ? 15.082 2.187 -16.646 1.00 80.38 94 GLU A N 1
ATOM 740 C CA . GLU A 1 94 ? 15.973 2.083 -15.495 1.00 80.38 94 GLU A CA 1
ATOM 741 C C . GLU A 1 94 ? 15.220 2.426 -14.194 1.00 80.38 94 GLU A C 1
ATOM 743 O O . GLU A 1 94 ? 14.313 3.268 -14.202 1.00 80.38 94 GLU A O 1
ATOM 748 N N . PRO A 1 95 ? 15.549 1.767 -13.068 1.00 83.88 95 PRO A N 1
ATOM 749 C CA . PRO A 1 95 ? 14.890 2.029 -11.798 1.00 83.88 95 PRO A CA 1
ATOM 750 C C . PRO A 1 95 ? 14.975 3.512 -11.446 1.00 83.88 95 PRO A C 1
ATOM 752 O O . PRO A 1 95 ? 16.065 4.077 -11.373 1.00 83.88 95 PRO A O 1
ATOM 755 N N . ASN A 1 96 ? 13.826 4.136 -11.198 1.00 89.44 96 ASN A N 1
ATOM 756 C CA . ASN A 1 96 ? 13.805 5.538 -10.811 1.00 89.44 96 ASN A CA 1
ATOM 757 C C . ASN A 1 96 ? 14.138 5.649 -9.310 1.00 89.44 96 ASN A C 1
ATOM 759 O O . ASN A 1 96 ? 13.398 5.076 -8.496 1.00 89.44 96 ASN A O 1
ATOM 763 N N . PRO A 1 97 ? 15.227 6.347 -8.929 1.00 91.81 97 PRO A N 1
ATOM 764 C CA . PRO A 1 97 ? 15.609 6.504 -7.531 1.00 91.81 97 PRO A CA 1
ATOM 765 C C . PRO A 1 97 ? 14.580 7.317 -6.736 1.00 91.81 97 PRO A C 1
ATOM 767 O O . PRO A 1 97 ? 14.289 6.955 -5.602 1.00 91.81 97 PRO A O 1
ATOM 770 N N . GLU A 1 98 ? 13.950 8.330 -7.334 1.00 93.56 98 GLU A N 1
ATOM 771 C CA . GLU A 1 98 ? 12.930 9.152 -6.665 1.00 93.56 98 GLU A CA 1
ATOM 772 C C . GLU A 1 98 ? 11.690 8.316 -6.319 1.00 93.56 98 GLU A C 1
ATOM 774 O O . GLU A 1 98 ? 11.142 8.396 -5.219 1.00 93.56 98 GLU A O 1
ATOM 779 N N . ALA A 1 99 ? 11.281 7.424 -7.229 1.00 93.81 99 ALA A N 1
ATOM 780 C CA . ALA A 1 99 ? 10.209 6.472 -6.951 1.00 93.81 99 ALA A CA 1
ATOM 781 C C . ALA A 1 99 ? 10.594 5.487 -5.839 1.00 93.81 99 ALA A C 1
ATOM 783 O O . ALA A 1 99 ? 9.756 5.150 -5.004 1.00 93.81 99 ALA A O 1
ATOM 784 N N . ALA A 1 100 ? 11.852 5.041 -5.801 1.00 94.25 100 ALA A N 1
ATOM 785 C CA . ALA A 1 100 ? 12.341 4.172 -4.737 1.00 94.25 100 ALA A CA 1
ATOM 786 C C . ALA A 1 100 ? 12.325 4.874 -3.369 1.00 94.25 100 ALA A C 1
ATOM 788 O O . ALA A 1 100 ? 11.933 4.255 -2.383 1.00 94.25 100 ALA A O 1
ATOM 789 N N . GLU A 1 101 ? 12.682 6.157 -3.305 1.00 96.62 101 GLU A N 1
ATOM 790 C CA . GLU A 1 101 ? 12.618 6.949 -2.073 1.00 96.62 101 GLU A CA 1
ATOM 791 C C . GLU A 1 101 ? 11.188 7.057 -1.535 1.00 96.62 101 GLU A C 1
ATOM 793 O O . GLU A 1 101 ? 10.961 6.775 -0.357 1.00 96.62 101 GLU A O 1
ATOM 798 N N . LEU A 1 102 ? 10.206 7.360 -2.394 1.00 96.62 102 LEU A N 1
ATOM 799 C CA . LEU A 1 102 ? 8.798 7.403 -1.978 1.00 96.62 102 LEU A CA 1
ATOM 800 C C . LEU A 1 102 ? 8.289 6.044 -1.494 1.00 96.62 102 LEU A C 1
ATOM 802 O O . LEU A 1 102 ? 7.511 5.976 -0.543 1.00 96.62 102 LEU A O 1
ATOM 806 N N . ILE A 1 103 ? 8.730 4.955 -2.127 1.00 95.12 103 ILE A N 1
ATOM 807 C CA . ILE A 1 103 ? 8.400 3.597 -1.688 1.00 95.12 103 ILE A CA 1
ATOM 808 C C . ILE A 1 103 ? 8.967 3.341 -0.289 1.00 95.12 103 ILE A C 1
ATOM 810 O O . ILE A 1 103 ? 8.249 2.852 0.584 1.00 95.12 103 ILE A O 1
ATOM 814 N N . VAL A 1 104 ? 10.234 3.689 -0.055 1.00 96.75 104 VAL A N 1
ATOM 815 C CA . VAL A 1 104 ? 10.879 3.523 1.253 1.00 96.75 104 VAL A CA 1
ATOM 816 C C . VAL A 1 104 ? 10.158 4.354 2.315 1.00 96.75 104 VAL A C 1
ATOM 818 O O . VAL A 1 104 ? 9.817 3.819 3.370 1.00 96.75 104 VAL A O 1
ATOM 821 N N . GLU A 1 105 ? 9.842 5.617 2.028 1.00 96.06 105 GLU A N 1
ATOM 822 C CA . GLU A 1 105 ? 9.089 6.488 2.936 1.00 96.06 105 GLU A CA 1
ATOM 823 C C . GLU A 1 105 ? 7.707 5.905 3.263 1.00 96.06 105 GLU A C 1
ATOM 825 O O . GLU A 1 105 ? 7.330 5.815 4.432 1.00 96.06 105 GLU A O 1
ATOM 830 N N . ALA A 1 106 ? 6.979 5.420 2.253 1.00 96.00 106 ALA A N 1
ATOM 831 C CA . ALA A 1 106 ? 5.690 4.770 2.456 1.00 96.00 106 ALA A CA 1
ATOM 832 C C . ALA A 1 106 ? 5.815 3.538 3.362 1.00 96.00 106 ALA A C 1
ATOM 834 O O . ALA A 1 106 ? 5.048 3.389 4.310 1.00 96.00 106 ALA A O 1
ATOM 835 N N . THR A 1 107 ? 6.808 2.673 3.131 1.00 94.06 107 THR A N 1
ATOM 836 C CA . THR A 1 107 ? 7.020 1.489 3.981 1.00 94.06 107 THR A CA 1
ATOM 837 C C . THR A 1 107 ? 7.389 1.853 5.420 1.00 94.06 107 THR A C 1
ATOM 839 O O . THR A 1 107 ? 6.946 1.175 6.350 1.00 94.06 107 THR A O 1
ATOM 842 N N . ALA A 1 108 ? 8.128 2.947 5.629 1.00 95.25 108 ALA A N 1
ATOM 843 C CA . ALA A 1 108 ? 8.427 3.457 6.961 1.00 95.25 108 ALA A CA 1
ATOM 844 C C . ALA A 1 108 ? 7.146 3.914 7.678 1.00 95.25 108 ALA A C 1
ATOM 846 O O . ALA A 1 108 ? 6.890 3.476 8.801 1.00 95.25 108 ALA A O 1
ATOM 847 N N . LEU A 1 109 ? 6.284 4.684 7.004 1.00 94.12 109 LEU A N 1
ATOM 848 C CA . LEU A 1 109 ? 4.994 5.136 7.546 1.00 94.12 109 LEU A CA 1
ATOM 849 C C . LEU A 1 109 ? 4.089 3.967 7.957 1.00 94.12 109 LEU A C 1
ATOM 851 O O . LEU A 1 109 ? 3.482 4.000 9.029 1.00 94.12 109 LEU A O 1
ATOM 855 N N . LEU A 1 110 ? 4.050 2.903 7.149 1.00 91.19 110 LEU A N 1
ATOM 856 C CA . LEU A 1 110 ? 3.292 1.687 7.461 1.00 91.19 110 LEU A CA 1
ATOM 857 C C . LEU A 1 110 ? 3.831 0.930 8.677 1.00 91.19 110 LEU A C 1
ATOM 859 O O . LEU A 1 110 ? 3.066 0.249 9.361 1.00 91.19 110 LEU A O 1
ATOM 863 N N . SER A 1 111 ? 5.135 1.031 8.941 1.00 88.19 111 SER A N 1
ATOM 864 C CA . SER A 1 111 ? 5.771 0.373 10.084 1.00 88.19 111 SER A CA 1
ATOM 865 C C . SER A 1 111 ? 5.557 1.118 11.404 1.00 88.19 111 SER A C 1
ATOM 867 O O . SER A 1 111 ? 5.525 0.490 12.460 1.00 88.19 111 SER A O 1
ATOM 869 N N . GLU A 1 112 ? 5.387 2.441 11.355 1.00 86.62 112 GLU A N 1
ATOM 870 C CA . GLU A 1 112 ? 5.249 3.274 12.548 1.00 86.62 112 GLU A CA 1
ATOM 871 C C . GLU A 1 112 ? 3.874 3.120 13.199 1.00 86.62 112 GLU A C 1
ATOM 873 O O . GLU A 1 112 ? 3.778 2.777 14.378 1.00 86.62 112 GLU A O 1
ATOM 878 N N . THR A 1 113 ? 2.797 3.400 12.455 1.00 78.31 113 THR A N 1
ATOM 879 C CA . THR A 1 113 ? 1.438 3.418 13.015 1.00 78.31 113 THR A CA 1
ATOM 880 C C . THR A 1 113 ? 0.364 3.154 11.957 1.00 78.31 113 THR A C 1
ATOM 882 O O . THR A 1 113 ? 0.473 3.635 10.830 1.00 7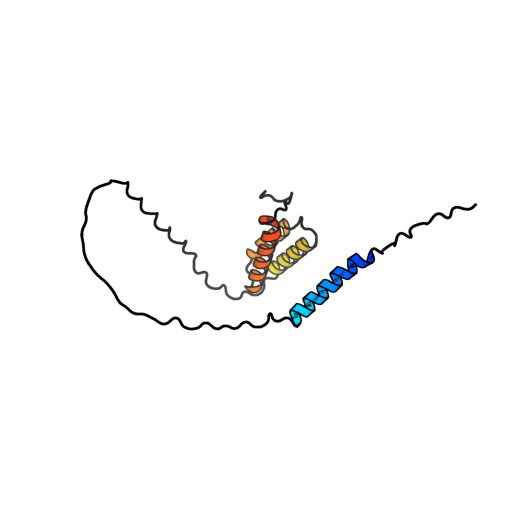8.31 113 THR A O 1
ATOM 885 N N . PRO A 1 114 ? -0.741 2.469 12.315 1.00 79.50 114 PRO A N 1
ATOM 886 C CA . PRO A 1 114 ? -1.847 2.245 11.386 1.00 79.50 114 PRO A CA 1
ATOM 887 C C . PRO A 1 114 ? -2.539 3.553 10.965 1.00 79.50 114 PRO A C 1
ATOM 889 O O . PRO A 1 114 ? -3.089 3.618 9.874 1.00 79.50 114 PRO A O 1
ATOM 892 N N . SER A 1 115 ? -2.483 4.614 11.778 1.00 82.19 115 SER A N 1
ATOM 893 C CA . SER A 1 115 ? -3.055 5.929 11.443 1.00 82.19 115 SER A CA 1
ATOM 894 C C . SER A 1 115 ? -2.416 6.578 10.211 1.00 82.19 115 SER A C 1
ATOM 896 O O . SER A 1 115 ? -3.063 7.382 9.555 1.00 82.19 115 SER A O 1
ATOM 898 N N . ARG A 1 116 ? -1.182 6.197 9.850 1.00 90.56 116 ARG A N 1
ATOM 899 C CA . ARG A 1 116 ? -0.445 6.760 8.704 1.00 90.56 116 ARG A CA 1
ATOM 900 C C . ARG A 1 116 ? -0.647 5.994 7.394 1.00 90.56 116 ARG A C 1
ATOM 902 O O . ARG A 1 116 ? 0.071 6.224 6.424 1.00 90.56 116 ARG A O 1
ATOM 909 N N . ILE A 1 117 ? -1.632 5.092 7.333 1.00 92.00 117 ILE A N 1
ATOM 910 C CA . ILE A 1 117 ? -1.966 4.345 6.107 1.00 92.00 117 ILE A CA 1
ATOM 911 C C . ILE A 1 117 ? -2.347 5.285 4.950 1.00 92.00 117 ILE A C 1
ATOM 913 O O . ILE A 1 117 ? -2.027 4.992 3.798 1.00 92.00 117 ILE A O 1
ATOM 917 N N . ILE A 1 118 ? -2.990 6.418 5.246 1.00 91.75 118 ILE A N 1
ATOM 918 C CA . ILE A 1 118 ? -3.397 7.403 4.233 1.00 91.75 118 ILE A CA 1
ATOM 919 C C . ILE A 1 118 ? -2.167 8.081 3.621 1.00 91.75 118 ILE A C 1
ATOM 921 O O . ILE A 1 118 ? -2.029 8.077 2.398 1.00 91.75 118 ILE A O 1
ATOM 925 N N . ASP A 1 119 ? -1.244 8.565 4.457 1.00 93.94 119 ASP A N 1
ATOM 926 C CA . ASP A 1 119 ? 0.019 9.174 4.016 1.00 93.94 119 ASP A CA 1
ATOM 927 C C . ASP A 1 119 ? 0.831 8.187 3.159 1.00 93.94 119 ASP A C 1
ATOM 929 O O . ASP A 1 119 ? 1.312 8.525 2.078 1.00 93.94 119 ASP A O 1
ATOM 933 N N . ALA A 1 120 ? 0.933 6.928 3.601 1.00 95.38 120 ALA A N 1
ATOM 934 C CA . ALA A 1 120 ? 1.632 5.882 2.857 1.00 95.38 120 ALA A CA 1
ATOM 935 C C . ALA A 1 120 ? 0.988 5.612 1.487 1.00 95.38 120 ALA A C 1
ATOM 937 O O . ALA A 1 120 ? 1.690 5.466 0.484 1.00 95.38 120 ALA A O 1
ATOM 938 N N . ARG A 1 121 ? -0.348 5.579 1.415 1.00 95.00 121 ARG A N 1
ATOM 939 C CA . ARG A 1 121 ? -1.078 5.444 0.148 1.00 95.00 121 ARG A CA 1
ATOM 940 C C . ARG A 1 121 ? -0.801 6.622 -0.783 1.00 95.00 121 ARG A C 1
ATOM 942 O O . ARG A 1 121 ? -0.627 6.404 -1.980 1.00 95.00 121 ARG A O 1
ATOM 949 N N . GLU A 1 122 ? -0.808 7.848 -0.267 1.00 95.31 122 GLU A N 1
ATOM 950 C CA . GLU A 1 122 ? -0.547 9.051 -1.064 1.00 95.31 122 GLU A CA 1
ATOM 951 C C . GLU A 1 122 ? 0.852 8.991 -1.685 1.00 95.31 122 GLU A C 1
ATOM 953 O O . GLU A 1 122 ? 0.978 9.096 -2.904 1.00 95.31 122 GLU A O 1
ATOM 958 N N . LYS A 1 123 ? 1.869 8.641 -0.890 1.00 96.88 123 LYS A N 1
ATOM 959 C CA . LYS A 1 123 ? 3.250 8.441 -1.358 1.00 96.88 123 LYS A CA 1
ATOM 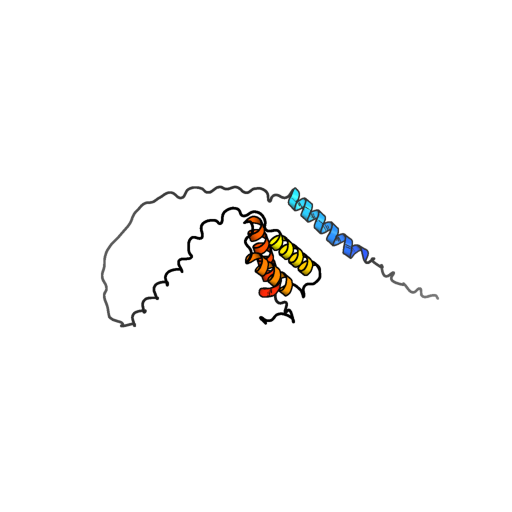960 C C . LYS A 1 123 ? 3.375 7.355 -2.430 1.00 96.88 123 LYS A C 1
ATOM 962 O O . LYS A 1 123 ? 4.063 7.554 -3.429 1.00 96.88 123 LYS A O 1
ATOM 967 N N . LEU A 1 124 ? 2.687 6.223 -2.270 1.00 96.75 124 LEU A N 1
ATOM 968 C CA . LEU A 1 124 ? 2.675 5.151 -3.276 1.00 96.75 124 LEU A CA 1
ATOM 969 C C . LEU A 1 124 ? 1.951 5.564 -4.569 1.00 96.75 124 LEU A C 1
ATOM 971 O O . LEU A 1 124 ? 2.380 5.192 -5.661 1.00 96.75 124 LEU A O 1
ATOM 975 N N . ASN A 1 125 ? 0.881 6.355 -4.477 1.00 96.38 125 ASN A N 1
ATOM 976 C CA . ASN A 1 125 ? 0.211 6.906 -5.658 1.00 96.38 125 ASN A CA 1
ATOM 977 C C . ASN A 1 125 ? 1.080 7.943 -6.375 1.00 96.38 125 ASN A C 1
ATOM 979 O O . ASN A 1 125 ? 1.120 7.949 -7.605 1.00 96.38 125 ASN A O 1
ATOM 983 N N . ASP A 1 126 ? 1.794 8.786 -5.629 1.00 96.50 126 ASP A N 1
ATOM 984 C CA . ASP A 1 126 ? 2.768 9.716 -6.195 1.00 96.50 126 ASP A CA 1
ATOM 985 C C . ASP A 1 126 ? 3.918 8.971 -6.869 1.00 96.50 126 ASP A C 1
ATOM 987 O O . ASP A 1 126 ? 4.315 9.339 -7.975 1.00 96.50 126 ASP A O 1
ATOM 991 N N . ALA A 1 127 ? 4.366 7.849 -6.293 1.00 95.81 127 ALA A N 1
ATOM 992 C CA . ALA A 1 127 ? 5.321 6.971 -6.952 1.00 95.81 127 ALA A CA 1
ATOM 993 C C . ALA A 1 127 ? 4.792 6.509 -8.318 1.00 95.81 127 ALA A C 1
ATOM 995 O O . ALA A 1 127 ? 5.492 6.667 -9.312 1.00 95.81 127 ALA A O 1
ATOM 996 N N . LEU A 1 128 ? 3.545 6.022 -8.415 1.00 95.12 128 LEU A N 1
ATOM 997 C CA . LEU A 1 128 ? 2.952 5.553 -9.683 1.00 95.12 128 LEU A CA 1
ATOM 998 C C . LEU A 1 128 ? 2.834 6.623 -10.778 1.00 95.12 128 LEU A C 1
ATOM 1000 O O . LEU A 1 128 ? 2.697 6.262 -11.951 1.00 95.12 128 LEU A O 1
ATOM 1004 N N . ARG A 1 129 ? 2.874 7.912 -10.424 1.00 95.12 129 ARG A N 1
ATOM 1005 C CA . ARG A 1 129 ? 2.897 9.018 -11.395 1.00 95.12 129 ARG A CA 1
ATOM 1006 C C . ARG A 1 129 ? 4.265 9.186 -12.050 1.00 95.12 129 ARG A C 1
ATOM 1008 O O . ARG A 1 129 ? 4.348 9.781 -13.123 1.00 95.12 129 ARG A O 1
ATOM 1015 N N . MET A 1 130 ? 5.318 8.662 -11.430 1.00 91.94 130 MET A N 1
ATOM 1016 C CA . MET A 1 130 ? 6.668 8.692 -11.972 1.00 91.94 130 MET A CA 1
ATOM 1017 C C . MET A 1 130 ? 6.918 7.519 -12.931 1.00 91.94 130 MET A C 1
ATOM 1019 O O . MET A 1 130 ? 6.372 6.421 -12.753 1.00 91.94 130 MET A O 1
ATOM 1023 N N . PRO A 1 131 ? 7.769 7.710 -13.956 1.00 90.44 131 PRO A N 1
ATOM 1024 C CA . PRO A 1 131 ? 8.284 6.591 -14.729 1.00 90.44 131 PRO A CA 1
ATOM 1025 C C . PRO A 1 131 ? 9.118 5.704 -13.798 1.00 90.44 131 PRO A C 1
ATOM 1027 O O . PRO A 1 131 ? 9.946 6.200 -13.038 1.00 90.44 131 PRO A O 1
ATOM 1030 N N . MET A 1 132 ? 8.869 4.399 -13.831 1.00 91.69 132 MET A N 1
ATOM 1031 C CA . MET A 1 132 ? 9.563 3.407 -13.013 1.00 91.69 132 MET A CA 1
ATOM 1032 C C . MET A 1 132 ? 9.578 2.064 -13.739 1.00 91.69 132 MET A C 1
ATOM 1034 O O . MET A 1 132 ? 8.740 1.824 -14.616 1.00 91.69 132 MET A O 1
ATOM 1038 N N . ASN A 1 133 ? 10.482 1.178 -13.328 1.00 91.44 133 ASN A N 1
ATOM 1039 C CA . ASN A 1 133 ? 10.564 -0.175 -13.867 1.00 91.44 133 ASN A CA 1
ATOM 1040 C C . ASN A 1 133 ? 9.265 -0.966 -13.590 1.00 91.44 133 ASN A C 1
ATOM 1042 O O . ASN A 1 133 ? 8.575 -0.739 -12.589 1.00 91.44 133 ASN A O 1
ATOM 1046 N N . ILE A 1 134 ? 8.955 -1.941 -14.447 1.00 91.00 134 ILE A N 1
ATOM 1047 C CA . ILE A 1 134 ? 7.865 -2.911 -14.273 1.00 91.00 134 ILE A CA 1
ATOM 1048 C C . ILE A 1 134 ? 7.887 -3.538 -12.871 1.00 91.00 134 ILE A C 1
ATOM 1050 O O . ILE A 1 134 ? 6.844 -3.609 -12.226 1.00 91.00 134 ILE A O 1
ATOM 1054 N N . GLN A 1 135 ? 9.056 -3.933 -12.361 1.00 91.75 135 GLN A N 1
ATOM 1055 C CA . GLN A 1 135 ? 9.177 -4.543 -11.032 1.00 91.75 135 GLN A CA 1
ATOM 1056 C C . GLN A 1 135 ? 8.767 -3.585 -9.907 1.00 91.75 135 GLN A C 1
ATOM 1058 O O . GLN A 1 135 ? 7.989 -3.964 -9.032 1.00 91.75 135 GLN A O 1
ATOM 1063 N N . GLN A 1 136 ? 9.233 -2.331 -9.954 1.00 92.62 136 GLN A N 1
ATOM 1064 C CA . GLN A 1 136 ? 8.839 -1.301 -8.986 1.00 92.62 136 GLN A CA 1
ATOM 1065 C C . GLN A 1 136 ? 7.330 -1.053 -9.059 1.00 92.62 136 GLN A C 1
ATOM 1067 O O . GLN A 1 136 ? 6.659 -0.972 -8.034 1.00 92.62 136 GLN A O 1
ATOM 1072 N N . ARG A 1 137 ? 6.771 -1.015 -10.273 1.00 95.19 137 ARG A N 1
ATOM 1073 C CA . ARG A 1 137 ? 5.340 -0.798 -10.485 1.00 95.19 137 ARG A CA 1
ATOM 1074 C C . ARG A 1 137 ? 4.491 -1.934 -9.926 1.00 95.19 137 ARG A C 1
ATOM 1076 O O . ARG A 1 137 ? 3.463 -1.660 -9.313 1.00 95.19 137 ARG A O 1
ATOM 1083 N N . VAL A 1 138 ? 4.892 -3.186 -10.144 1.00 95.69 138 VAL A N 1
ATOM 1084 C CA . VAL A 1 138 ? 4.209 -4.358 -9.573 1.00 95.69 138 VAL A CA 1
ATOM 1085 C C . VAL A 1 138 ? 4.269 -4.297 -8.050 1.00 95.69 138 VAL A C 1
ATOM 1087 O O . VAL A 1 138 ? 3.227 -4.365 -7.409 1.00 95.69 138 VAL A O 1
ATOM 1090 N N . PHE A 1 139 ? 5.447 -4.034 -7.482 1.00 95.31 139 PHE A N 1
ATOM 1091 C CA . PHE A 1 139 ? 5.609 -3.900 -6.036 1.00 95.31 139 PHE A CA 1
ATOM 1092 C C . PHE A 1 139 ? 4.695 -2.818 -5.437 1.00 95.31 139 PHE A C 1
ATOM 1094 O O . PHE A 1 139 ? 3.993 -3.066 -4.459 1.00 95.31 139 PHE A O 1
ATOM 1101 N N . VAL A 1 140 ? 4.652 -1.627 -6.043 1.00 96.56 140 VAL A N 1
ATOM 1102 C CA . VAL A 1 140 ? 3.791 -0.527 -5.580 1.00 96.56 140 VAL A CA 1
ATOM 1103 C C . VAL A 1 140 ? 2.312 -0.906 -5.654 1.00 96.56 140 VAL A C 1
ATOM 1105 O O . VAL A 1 140 ? 1.553 -0.614 -4.730 1.00 96.56 140 VAL A O 1
ATOM 1108 N N . LYS A 1 141 ? 1.889 -1.579 -6.729 1.00 97.38 141 LYS A N 1
ATOM 1109 C CA . LYS A 1 141 ? 0.506 -2.052 -6.881 1.00 97.38 141 LYS A CA 1
ATOM 1110 C C . LYS A 1 141 ? 0.136 -3.091 -5.827 1.00 97.38 141 LYS A C 1
ATOM 1112 O O . LYS A 1 141 ? -0.953 -3.002 -5.262 1.00 97.38 141 LYS A O 1
ATOM 1117 N N . ASP A 1 142 ? 1.034 -4.025 -5.536 1.00 96.94 142 ASP A N 1
ATOM 1118 C CA . ASP A 1 142 ? 0.820 -5.035 -4.502 1.00 96.94 142 ASP A CA 1
ATOM 1119 C C . ASP A 1 142 ? 0.669 -4.379 -3.123 1.00 96.94 142 ASP A C 1
ATOM 1121 O O . ASP A 1 142 ? -0.282 -4.680 -2.399 1.00 96.94 142 ASP A O 1
ATOM 1125 N N . GLN A 1 143 ? 1.527 -3.404 -2.798 1.00 95.94 143 GLN A N 1
ATOM 1126 C CA . GLN A 1 143 ? 1.416 -2.626 -1.560 1.00 95.94 143 GLN A CA 1
ATOM 1127 C C . GLN A 1 143 ? 0.084 -1.865 -1.474 1.00 95.94 143 GLN A C 1
ATOM 1129 O O . GLN A 1 143 ? -0.602 -1.930 -0.456 1.00 95.94 143 GLN A O 1
ATOM 1134 N N . LEU A 1 144 ? -0.334 -1.183 -2.544 1.00 96.44 144 LEU A N 1
ATOM 1135 C CA . LEU A 1 144 ? -1.617 -0.471 -2.578 1.00 96.44 144 LEU A CA 1
ATOM 1136 C C . LEU A 1 144 ? -2.819 -1.413 -2.416 1.00 96.44 144 LEU A C 1
ATOM 1138 O O . LEU A 1 144 ? -3.775 -1.063 -1.724 1.00 96.44 144 LEU A O 1
ATOM 1142 N N . SER A 1 145 ? -2.768 -2.604 -3.015 1.00 96.44 145 SER A N 1
ATOM 1143 C CA . SER A 1 145 ? -3.798 -3.637 -2.856 1.00 96.44 145 SER A CA 1
ATOM 1144 C C . SER A 1 145 ? -3.879 -4.128 -1.408 1.00 96.44 145 SER A C 1
ATOM 1146 O O . SER A 1 145 ? -4.963 -4.223 -0.825 1.00 96.44 145 SER A O 1
ATOM 1148 N N . GLU A 1 146 ? -2.732 -4.376 -0.775 1.00 94.38 146 GLU A N 1
ATOM 1149 C CA . GLU A 1 146 ? -2.678 -4.760 0.634 1.00 94.38 146 GLU A CA 1
ATOM 1150 C C . GLU A 1 146 ? -3.253 -3.661 1.544 1.00 94.38 146 GLU A C 1
ATOM 1152 O O . GLU A 1 146 ? -4.035 -3.953 2.454 1.00 94.38 146 GLU A O 1
ATOM 1157 N N . LEU A 1 147 ? -2.932 -2.391 1.277 1.00 93.38 147 LEU A N 1
ATOM 1158 C CA . LEU A 1 147 ? -3.491 -1.260 2.020 1.00 93.38 147 LEU A CA 1
ATOM 1159 C C . LEU A 1 147 ? -4.993 -1.110 1.819 1.00 93.38 147 LEU A C 1
ATOM 1161 O O . LEU A 1 147 ? -5.707 -0.879 2.793 1.00 93.38 147 LEU A O 1
ATOM 1165 N N . ALA A 1 148 ? -5.493 -1.290 0.597 1.00 93.31 148 ALA A N 1
ATOM 1166 C CA . ALA A 1 148 ? -6.925 -1.245 0.324 1.00 93.31 148 ALA A CA 1
ATOM 1167 C C . ALA A 1 148 ? -7.684 -2.305 1.138 1.00 93.31 148 ALA A C 1
ATOM 1169 O O . ALA A 1 148 ? -8.707 -1.997 1.746 1.00 93.31 148 ALA A O 1
ATOM 1170 N N . ASN A 1 149 ? -7.145 -3.522 1.240 1.00 92.19 149 ASN A N 1
ATOM 1171 C CA . ASN A 1 149 ? -7.733 -4.576 2.068 1.00 92.19 149 ASN A CA 1
ATOM 1172 C C . ASN A 1 149 ? -7.758 -4.215 3.563 1.00 92.19 149 ASN A C 1
ATOM 1174 O O . ASN A 1 149 ? -8.714 -4.538 4.268 1.00 92.19 149 ASN A O 1
ATOM 1178 N N . LYS A 1 150 ? -6.717 -3.537 4.059 1.00 89.38 150 LYS A N 1
ATOM 1179 C CA . LYS A 1 150 ? -6.607 -3.134 5.472 1.00 89.38 150 LYS A CA 1
ATOM 1180 C C . LYS A 1 150 ? -7.444 -1.909 5.824 1.00 89.38 150 LYS A C 1
ATOM 1182 O O . LYS A 1 150 ? -7.874 -1.795 6.970 1.00 89.38 150 LYS A O 1
ATOM 1187 N N . TRP A 1 151 ? -7.656 -0.999 4.882 1.00 88.56 151 TRP A N 1
ATOM 1188 C CA . TRP A 1 151 ? -8.320 0.279 5.126 1.00 88.56 151 TRP A CA 1
ATOM 1189 C C . TRP A 1 151 ? -9.691 0.360 4.463 1.00 88.56 151 TRP A C 1
ATOM 1191 O O . TRP A 1 151 ? -10.685 0.356 5.177 1.00 88.56 151 TRP A O 1
ATOM 1201 N N . LEU A 1 152 ? -9.760 0.367 3.129 1.00 88.81 152 LEU A N 1
ATOM 1202 C CA . LEU A 1 152 ? -11.020 0.562 2.398 1.00 88.81 152 LEU A CA 1
ATOM 1203 C C . LEU A 1 152 ? -12.017 -0.578 2.601 1.00 88.81 152 LEU A C 1
ATOM 1205 O O . LEU A 1 152 ? -13.220 -0.349 2.650 1.00 88.81 152 LEU A O 1
ATOM 1209 N N . LEU A 1 153 ? -11.519 -1.811 2.671 1.00 89.56 153 LEU A N 1
ATOM 1210 C CA . LEU A 1 153 ? -12.361 -3.007 2.742 1.00 89.56 153 LEU A CA 1
ATOM 1211 C C . LEU A 1 153 ? -12.488 -3.560 4.163 1.00 89.56 153 LEU A C 1
ATOM 1213 O O . LEU A 1 153 ? -13.162 -4.570 4.378 1.00 89.56 153 LEU A O 1
ATOM 1217 N N . SER A 1 154 ? -11.846 -2.920 5.141 1.00 88.50 154 SER A N 1
ATOM 1218 C CA . SER A 1 154 ? -11.967 -3.313 6.538 1.00 88.50 154 SER A CA 1
ATOM 1219 C C . SER A 1 154 ? -13.056 -2.505 7.243 1.00 88.50 154 S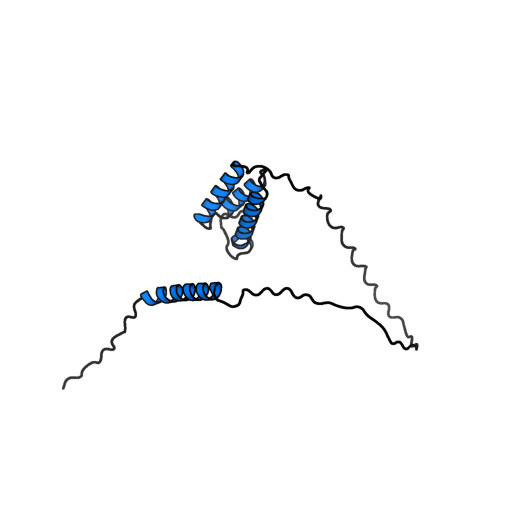ER A C 1
ATOM 1221 O O . SER A 1 154 ? -13.590 -1.527 6.733 1.00 88.50 154 SER A O 1
ATOM 1223 N N . LYS A 1 155 ? -13.400 -2.922 8.463 1.00 89.88 155 LYS A N 1
ATOM 1224 C CA . LYS A 1 155 ? -14.349 -2.199 9.322 1.00 89.88 155 LYS A CA 1
ATOM 1225 C C . LYS A 1 155 ? -13.674 -1.084 10.143 1.00 89.88 155 LYS A C 1
ATOM 1227 O O . LYS A 1 155 ? -14.277 -0.568 11.083 1.00 89.88 155 LYS A O 1
ATOM 1232 N N . ILE A 1 156 ? -12.403 -0.781 9.872 1.00 86.81 156 ILE A N 1
ATOM 1233 C CA . ILE A 1 156 ? -11.610 0.188 10.633 1.00 86.81 156 ILE A CA 1
ATOM 1234 C C . ILE A 1 156 ? -11.819 1.573 10.022 1.00 86.81 156 ILE A C 1
ATOM 1236 O O . ILE A 1 156 ? -11.556 1.778 8.844 1.00 86.81 156 ILE A O 1
ATOM 1240 N N . ILE A 1 157 ? -12.263 2.522 10.843 1.00 85.38 157 ILE A N 1
ATOM 1241 C CA . ILE A 1 157 ? -12.436 3.922 10.446 1.00 85.38 157 ILE A CA 1
ATOM 1242 C C . ILE A 1 157 ? -11.189 4.693 10.872 1.00 85.38 157 ILE A C 1
ATOM 1244 O O . ILE A 1 157 ? -10.785 4.615 12.035 1.00 85.38 157 ILE A O 1
ATOM 1248 N N . PHE A 1 158 ? -10.597 5.441 9.943 1.00 84.81 158 PHE A N 1
ATOM 1249 C CA . PHE A 1 158 ? -9.447 6.300 10.212 1.00 84.81 158 PHE A CA 1
ATOM 1250 C C . PHE A 1 158 ? -9.928 7.751 10.307 1.00 84.81 158 PHE A C 1
ATOM 1252 O O . PHE A 1 158 ? -10.549 8.233 9.365 1.00 84.81 158 PHE A O 1
ATOM 1259 N N . PRO A 1 159 ? -9.683 8.451 11.429 1.00 82.69 159 PRO A N 1
ATOM 1260 C CA . PRO A 1 159 ? -10.231 9.791 11.654 1.00 82.69 159 PRO A CA 1
ATOM 1261 C C . PRO A 1 159 ? -9.652 10.857 10.713 1.00 82.69 159 PRO A C 1
ATOM 1263 O O . PRO A 1 159 ? -10.296 11.875 10.493 1.00 82.69 159 PRO A O 1
ATOM 1266 N N . ASP A 1 160 ? -8.463 10.616 10.156 1.00 82.75 160 ASP A N 1
ATOM 1267 C CA . ASP A 1 160 ? -7.770 11.540 9.249 1.00 82.75 160 ASP A CA 1
ATOM 1268 C C . ASP A 1 160 ? -8.119 11.301 7.765 1.00 82.75 160 ASP A C 1
ATOM 1270 O O . ASP A 1 160 ? -7.550 11.927 6.867 1.00 82.75 160 ASP A O 1
ATOM 1274 N N . ASP A 1 161 ? -9.048 10.383 7.489 1.00 84.00 161 ASP A N 1
ATOM 1275 C CA . ASP A 1 161 ? -9.485 10.048 6.140 1.00 84.00 161 ASP A CA 1
ATOM 1276 C C . ASP A 1 161 ? -10.461 11.088 5.587 1.00 84.00 161 ASP A C 1
ATOM 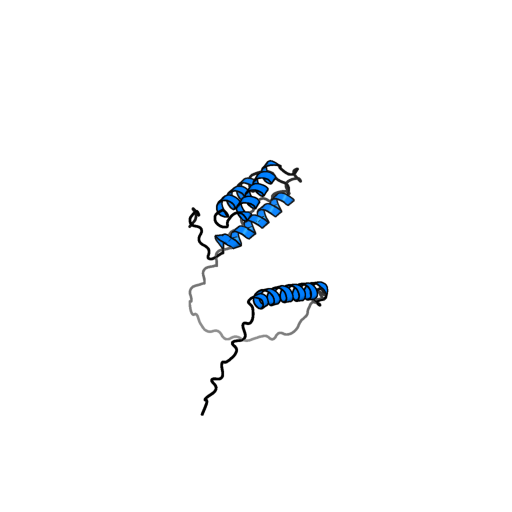1278 O O . ASP A 1 161 ? -11.552 11.285 6.112 1.00 84.00 161 ASP A O 1
ATOM 1282 N N . LYS A 1 162 ? -10.083 11.732 4.480 1.00 80.75 162 LYS A N 1
ATOM 1283 C CA . LYS A 1 162 ? -10.918 12.732 3.797 1.00 80.75 162 LYS A CA 1
ATOM 1284 C C . LYS A 1 162 ? -12.052 12.116 2.972 1.00 80.75 162 LYS A C 1
ATOM 1286 O O . LYS A 1 162 ? -12.878 12.863 2.455 1.00 80.75 162 LYS A O 1
ATOM 1291 N N . LEU A 1 163 ? -12.041 10.799 2.755 1.00 73.38 163 LEU A N 1
ATOM 1292 C CA . LEU A 1 163 ? -13.031 10.103 1.928 1.00 73.38 163 LEU A CA 1
ATOM 1293 C C . LEU A 1 163 ? -14.211 9.534 2.732 1.00 73.38 163 LEU A C 1
ATOM 1295 O O . LEU A 1 163 ? -15.159 9.052 2.110 1.00 73.38 163 LEU A O 1
ATOM 1299 N N . CYS A 1 164 ? -14.151 9.580 4.068 1.00 65.94 164 CYS A N 1
ATOM 1300 C CA . CYS A 1 164 ? -15.172 9.061 4.981 1.00 65.94 164 CYS A CA 1
ATOM 1301 C C . CYS A 1 164 ? -16.017 10.170 5.624 1.00 65.94 164 CYS A C 1
ATOM 1303 O O . CYS A 1 164 ? -15.497 11.291 5.823 1.00 65.94 164 CYS A O 1
#

pLDDT: mean 73.93, std 19.19, range [35.91, 97.38]